Protein AF-A0A5P8PF40-F1 (afdb_monomer)

Radius of gyration: 13.66 Å; Cα contacts (8 Å, |Δi|>4): 38; chains: 1; bounding box: 25×36×34 Å

Organism: Babesia bigemina (NCBI:txid5866)

Mean predicted aligned error: 8.43 Å

Foldseek 3Di:
DVVVQVVLVVVLVVLVPDDLVNQLVVLPPPPCSPVSSVVSVVLSVVSPVSNNPDDDPVPDDPPPDD

Structure (mmCIF, N/CA/C/O backbone):
data_AF-A0A5P8PF40-F1
#
_entry.id   AF-A0A5P8PF40-F1
#
loop_
_atom_site.group_PDB
_atom_site.id
_atom_site.type_symbol
_atom_site.label_atom_id
_atom_site.label_alt_id
_atom_site.label_comp_id
_atom_site.label_asym_id
_atom_site.label_entity_id
_atom_site.label_seq_id
_atom_site.pdbx_PDB_ins_code
_atom_site.Cartn_x
_atom_site.Cartn_y
_atom_site.Cartn_z
_atom_site.occupancy
_atom_site.B_iso_or_equiv
_atom_site.auth_seq_id
_atom_site.auth_comp_id
_atom_site.auth_asym_id
_atom_site.auth_atom_id
_atom_site.pdbx_PDB_model_num
ATOM 1 N N . LEU A 1 1 ? -4.946 -5.207 22.336 1.00 58.16 1 LEU A N 1
ATOM 2 C CA . LEU A 1 1 ? -5.792 -5.695 21.221 1.00 58.16 1 LEU A CA 1
ATOM 3 C C . LEU A 1 1 ? -6.604 -4.543 20.641 1.00 58.16 1 LEU A C 1
ATOM 5 O O . LEU A 1 1 ? -6.549 -4.368 19.437 1.00 58.16 1 LEU A O 1
ATOM 9 N N . GLU A 1 2 ? -7.223 -3.701 21.476 1.00 60.53 2 GLU A N 1
ATOM 10 C CA . GLU A 1 2 ? -7.941 -2.485 21.039 1.00 60.53 2 GLU A CA 1
ATOM 11 C C . GLU A 1 2 ? -7.065 -1.479 20.264 1.00 60.53 2 GLU A C 1
ATOM 13 O O . GLU A 1 2 ? -7.535 -0.855 19.316 1.00 60.53 2 GLU A O 1
ATOM 18 N N . ASP A 1 3 ? -5.778 -1.362 20.605 1.00 69.25 3 ASP A N 1
ATOM 19 C CA . ASP A 1 3 ? -4.866 -0.440 19.912 1.00 69.25 3 ASP A CA 1
ATOM 20 C C . ASP A 1 3 ? -4.563 -0.874 18.468 1.00 69.25 3 ASP A C 1
ATOM 22 O O . ASP A 1 3 ? -4.504 -0.035 17.576 1.00 69.25 3 ASP A O 1
ATOM 26 N N . SER A 1 4 ? -4.417 -2.179 18.205 1.00 67.00 4 SER A N 1
ATOM 27 C CA . SER A 1 4 ? -4.151 -2.687 16.847 1.00 67.00 4 SER A CA 1
ATOM 28 C C . SER A 1 4 ? -5.335 -2.480 15.910 1.00 67.00 4 SER A C 1
ATOM 30 O O . SER A 1 4 ? -5.130 -2.174 14.743 1.00 67.00 4 SER A O 1
ATOM 32 N N . GLU A 1 5 ? -6.558 -2.602 16.421 1.00 73.75 5 GLU A N 1
ATOM 33 C CA . GLU A 1 5 ? -7.780 -2.418 15.634 1.00 73.75 5 GLU A CA 1
ATOM 34 C C . GLU A 1 5 ? -7.996 -0.940 15.267 1.00 73.75 5 GLU A C 1
ATOM 36 O O . GLU A 1 5 ? -8.408 -0.613 14.154 1.00 73.75 5 GLU A O 1
ATOM 41 N N . GLN A 1 6 ? -7.651 -0.025 16.182 1.00 80.12 6 GLN A N 1
ATOM 42 C CA . GLN A 1 6 ? -7.654 1.413 15.904 1.00 80.12 6 GLN A CA 1
ATOM 43 C C . GLN A 1 6 ? -6.564 1.810 14.903 1.00 80.12 6 GLN A C 1
ATOM 45 O O . GLN A 1 6 ? -6.823 2.612 14.007 1.00 80.12 6 GLN A O 1
ATOM 50 N N . ILE A 1 7 ? -5.370 1.221 15.018 1.00 79.69 7 ILE A N 1
ATOM 51 C CA . ILE A 1 7 ? -4.277 1.431 14.059 1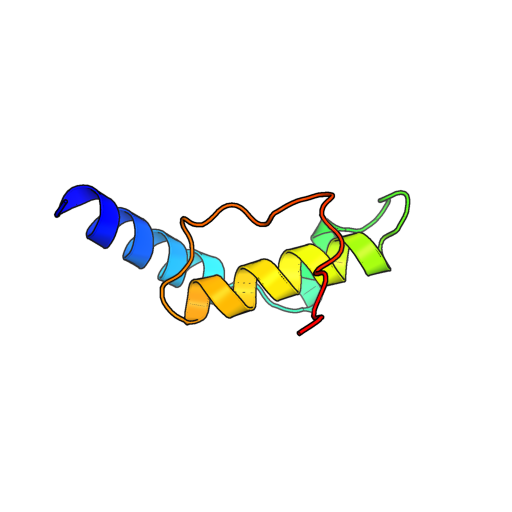.00 79.69 7 ILE A CA 1
ATOM 52 C C . ILE A 1 7 ? -4.683 0.927 12.670 1.00 79.69 7 ILE A C 1
ATOM 54 O O . ILE A 1 7 ? -4.476 1.630 11.686 1.00 79.69 7 ILE A O 1
ATOM 58 N N . GLU A 1 8 ? -5.290 -0.257 12.579 1.00 81.69 8 GLU A N 1
ATOM 59 C CA . GLU A 1 8 ? -5.719 -0.824 11.301 1.00 81.69 8 GLU A CA 1
ATOM 60 C C . GLU A 1 8 ? -6.776 0.047 10.619 1.00 81.69 8 GLU A C 1
ATOM 62 O O . GLU A 1 8 ? -6.625 0.366 9.443 1.00 81.69 8 GLU A O 1
ATOM 67 N N . LYS A 1 9 ? -7.777 0.538 11.358 1.00 81.88 9 LYS A N 1
ATOM 68 C CA . LYS A 1 9 ? -8.762 1.485 10.811 1.00 81.88 9 LYS A CA 1
ATOM 69 C C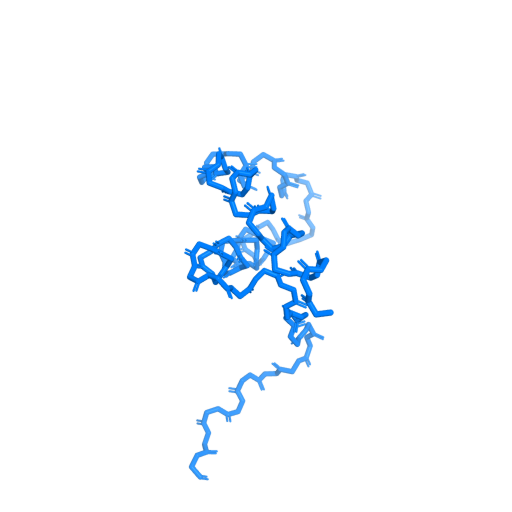 . LYS A 1 9 ? -8.136 2.784 10.315 1.00 81.88 9 LYS A C 1
ATOM 71 O O . LYS A 1 9 ? -8.454 3.219 9.213 1.00 81.88 9 LYS A O 1
ATOM 76 N N . ALA A 1 10 ? -7.234 3.381 11.092 1.00 84.50 10 ALA A N 1
ATOM 77 C CA . ALA A 1 10 ? -6.543 4.598 10.669 1.00 84.50 10 ALA A CA 1
ATOM 78 C C . ALA A 1 10 ? -5.735 4.363 9.379 1.00 84.50 10 ALA A C 1
ATOM 80 O O . ALA A 1 10 ? -5.743 5.188 8.470 1.00 84.50 10 ALA A O 1
ATOM 81 N N . MET A 1 11 ? -5.091 3.199 9.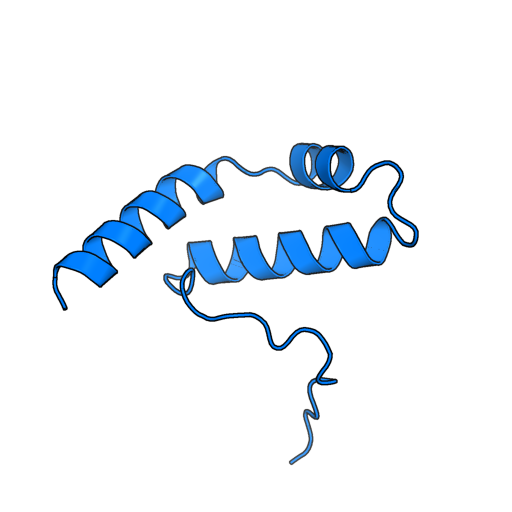254 1.00 83.38 11 MET A N 1
ATOM 82 C CA . MET A 1 11 ? -4.386 2.817 8.030 1.00 83.38 11 MET A CA 1
ATOM 83 C C . MET A 1 11 ? -5.334 2.594 6.848 1.00 83.38 11 MET A C 1
ATOM 85 O O . MET A 1 11 ? -4.993 2.983 5.735 1.00 83.38 11 MET A O 1
ATOM 89 N N . GLN A 1 12 ? -6.510 1.998 7.065 1.00 83.38 12 GLN A N 1
ATOM 90 C CA . GLN A 1 12 ? -7.520 1.816 6.017 1.00 83.38 12 GLN A CA 1
ATOM 91 C C . GLN A 1 12 ? -8.011 3.142 5.440 1.00 83.38 12 GLN A C 1
ATOM 93 O O . GLN A 1 12 ? -8.197 3.240 4.227 1.00 83.38 12 GLN A O 1
ATOM 98 N N . GLU A 1 13 ? -8.218 4.147 6.290 1.00 85.62 13 GLU A N 1
ATOM 99 C CA . GLU A 1 13 ? -8.660 5.479 5.870 1.00 85.62 13 GLU A CA 1
ATOM 100 C C . GLU A 1 13 ? -7.608 6.158 4.984 1.00 85.62 13 GLU A C 1
ATOM 102 O O . GLU A 1 13 ? -7.928 6.594 3.879 1.00 85.62 13 GLU A O 1
ATOM 107 N N . GLU A 1 14 ? -6.344 6.151 5.412 1.00 84.81 14 GLU A N 1
ATOM 108 C CA . GLU A 1 14 ? -5.220 6.709 4.648 1.00 84.81 14 GLU A CA 1
ATOM 109 C C . GLU A 1 14 ? -4.988 5.951 3.327 1.00 84.81 14 GLU A C 1
ATOM 111 O O . GLU A 1 14 ? -4.849 6.547 2.258 1.00 84.81 14 GLU A O 1
ATOM 116 N N . ILE A 1 15 ? -5.009 4.615 3.361 1.00 85.62 15 ILE A N 1
ATOM 117 C CA . ILE A 1 15 ? -4.796 3.766 2.177 1.00 85.62 15 ILE A CA 1
ATOM 118 C C . ILE A 1 15 ? -5.979 3.822 1.203 1.00 85.62 15 ILE A C 1
ATOM 120 O O . ILE A 1 15 ? -5.806 3.629 -0.004 1.00 85.62 15 ILE A O 1
ATOM 124 N N . GLY A 1 16 ? -7.179 4.140 1.689 1.00 81.38 16 GLY A N 1
ATOM 125 C CA . GLY A 1 16 ? -8.350 4.405 0.859 1.00 81.38 16 GLY A 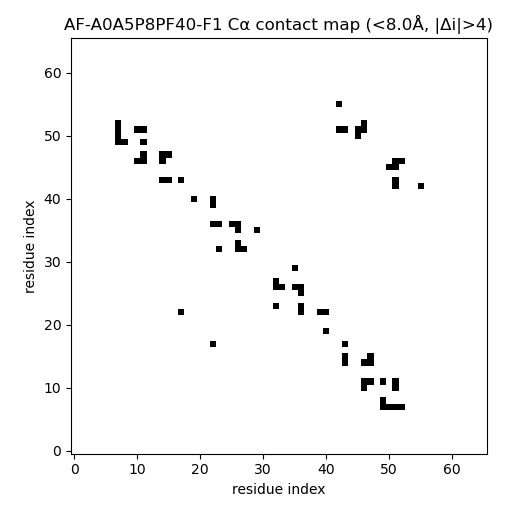CA 1
ATOM 126 C C . GLY A 1 16 ? -8.137 5.534 -0.154 1.00 81.38 16 GLY A C 1
ATOM 127 O O . GLY A 1 16 ? -8.770 5.515 -1.211 1.00 81.38 16 GLY A O 1
ATOM 128 N N . LEU A 1 17 ? -7.220 6.463 0.134 1.00 85.12 17 LEU A N 1
ATOM 129 C CA . LEU A 1 17 ? -6.885 7.609 -0.714 1.00 85.12 17 LEU A CA 1
ATOM 130 C C . LEU A 1 17 ? -5.844 7.284 -1.796 1.00 85.12 17 LEU A C 1
ATOM 132 O O . LEU A 1 17 ? -5.673 8.070 -2.726 1.00 85.12 17 LEU A O 1
ATOM 136 N N . ILE A 1 18 ? -5.163 6.136 -1.703 1.00 87.81 18 ILE A N 1
ATOM 137 C CA . ILE A 1 18 ? -4.158 5.725 -2.687 1.00 87.81 18 ILE A CA 1
ATOM 138 C C . ILE A 1 18 ? -4.862 5.283 -3.977 1.00 87.81 18 ILE A C 1
ATOM 140 O O . ILE A 1 18 ? -5.632 4.315 -3.989 1.00 87.81 18 ILE A O 1
ATOM 144 N N . SER A 1 19 ? -4.579 6.000 -5.066 1.00 88.38 19 SER A N 1
ATOM 145 C CA . SER A 1 19 ? -5.050 5.711 -6.423 1.00 88.38 19 SER A CA 1
ATOM 146 C C . SER A 1 19 ? -3.962 5.034 -7.261 1.00 88.38 19 SER A C 1
ATOM 148 O O . SER A 1 19 ? -2.777 5.107 -6.935 1.00 88.38 19 SER A O 1
ATOM 150 N N . ASP A 1 20 ? -4.349 4.421 -8.382 1.00 85.06 20 ASP A N 1
ATOM 151 C CA . ASP A 1 20 ? -3.396 3.818 -9.326 1.00 85.06 20 ASP A CA 1
ATOM 152 C C . ASP A 1 20 ? -2.391 4.844 -9.881 1.00 85.06 20 ASP A C 1
ATOM 154 O O . ASP A 1 20 ? -1.235 4.509 -10.134 1.00 85.06 20 ASP A O 1
ATOM 158 N N . GLU A 1 21 ? -2.811 6.105 -10.025 1.00 89.31 21 GLU A N 1
ATOM 159 C CA . GLU A 1 21 ? -1.948 7.212 -10.449 1.00 89.31 21 GLU A CA 1
ATOM 160 C C . GLU A 1 21 ? -0.882 7.512 -9.391 1.00 89.31 21 GLU A C 1
ATOM 162 O O . GLU A 1 21 ? 0.306 7.529 -9.707 1.00 89.31 21 GLU A O 1
ATOM 167 N N . SER A 1 22 ? -1.276 7.626 -8.118 1.00 91.25 22 SER A N 1
ATOM 168 C CA . SER A 1 22 ? -0.329 7.821 -7.015 1.00 91.25 22 SER A CA 1
ATOM 169 C C . SER A 1 22 ? 0.636 6.642 -6.871 1.00 91.25 22 SER A C 1
ATOM 171 O O . SER A 1 22 ? 1.811 6.839 -6.576 1.00 91.25 22 SER A O 1
ATOM 173 N N . ILE A 1 23 ? 0.179 5.409 -7.121 1.00 88.88 23 ILE A N 1
ATOM 174 C CA . ILE A 1 23 ? 1.045 4.220 -7.129 1.00 88.88 23 ILE A CA 1
ATOM 175 C C . ILE A 1 23 ? 2.089 4.315 -8.247 1.00 88.88 23 ILE A C 1
ATOM 177 O O . ILE A 1 23 ? 3.264 4.023 -8.017 1.00 88.88 23 ILE A O 1
ATOM 181 N N . ALA A 1 24 ? 1.680 4.728 -9.448 1.00 89.06 24 ALA A N 1
ATOM 182 C CA . ALA A 1 24 ? 2.596 4.914 -10.567 1.00 89.06 24 ALA A CA 1
ATOM 183 C C . ALA A 1 24 ? 3.646 5.995 -10.261 1.00 89.06 24 ALA A C 1
ATOM 185 O O . ALA A 1 24 ? 4.832 5.779 -10.506 1.00 89.06 24 ALA A O 1
ATOM 186 N N . GLU A 1 25 ? 3.238 7.111 -9.650 1.00 92.38 25 GLU A N 1
ATOM 187 C CA . GLU A 1 25 ? 4.150 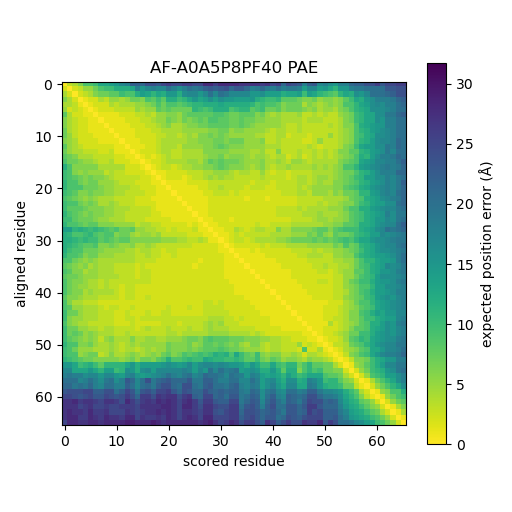8.172 -9.209 1.00 92.38 25 GLU A CA 1
ATOM 188 C C . GLU A 1 25 ? 5.136 7.690 -8.133 1.00 92.38 25 GLU A C 1
ATOM 190 O O . GLU A 1 25 ? 6.330 7.973 -8.225 1.00 92.38 25 GLU A O 1
ATOM 195 N N . MET A 1 26 ? 4.672 6.915 -7.144 1.00 89.25 26 MET A N 1
ATOM 196 C CA . MET A 1 26 ? 5.523 6.344 -6.088 1.00 89.25 26 MET A CA 1
ATOM 197 C C . MET A 1 26 ? 6.585 5.380 -6.628 1.00 89.25 26 MET A C 1
ATOM 199 O O . MET A 1 26 ? 7.646 5.224 -6.022 1.00 89.25 26 MET A O 1
ATOM 203 N N . CYS A 1 27 ? 6.294 4.714 -7.744 1.00 91.88 27 CYS A N 1
ATOM 204 C CA . CYS A 1 27 ? 7.178 3.726 -8.347 1.00 91.88 27 CYS A CA 1
ATOM 205 C C . CYS A 1 27 ? 8.097 4.291 -9.428 1.00 91.88 27 CYS A C 1
ATOM 207 O O . CYS A 1 27 ? 9.006 3.575 -9.859 1.00 91.88 27 CYS A O 1
ATOM 209 N N . LEU A 1 28 ? 7.907 5.547 -9.836 1.00 92.81 28 LEU A N 1
ATOM 210 C CA . LEU A 1 28 ? 8.689 6.186 -10.886 1.00 92.81 28 LEU A CA 1
ATOM 211 C C . LEU A 1 28 ? 10.191 6.182 -10.551 1.00 92.81 28 LEU A C 1
ATOM 213 O O . LEU A 1 28 ? 10.612 6.601 -9.472 1.00 92.81 28 LEU A O 1
ATOM 217 N N . GLY A 1 29 ? 11.019 5.710 -11.483 1.00 88.81 29 GLY A N 1
ATOM 218 C CA . GLY A 1 29 ? 12.469 5.593 -11.302 1.00 88.81 29 GLY A CA 1
ATOM 219 C C . GLY A 1 29 ? 12.918 4.340 -10.542 1.00 88.81 29 GLY A C 1
ATOM 220 O O . GLY A 1 29 ? 14.117 4.160 -10.306 1.00 88.81 29 GLY A O 1
ATOM 221 N N . SER A 1 30 ? 11.991 3.447 -10.185 1.00 90.00 30 SER A N 1
ATOM 222 C CA . SER A 1 30 ? 12.333 2.124 -9.661 1.00 90.00 30 SER A CA 1
ATOM 223 C C . SER A 1 30 ? 12.969 1.254 -10.744 1.00 90.00 30 SER A C 1
ATOM 225 O O . SER A 1 30 ? 12.657 1.358 -11.926 1.00 90.00 30 SER A O 1
ATOM 227 N N . LYS A 1 31 ? 13.830 0.314 -10.334 1.00 89.75 31 LYS A N 1
ATOM 228 C CA . LYS A 1 31 ? 14.463 -0.654 -11.251 1.00 89.75 31 LYS A CA 1
ATOM 229 C C . LYS A 1 31 ? 13.440 -1.496 -12.033 1.00 89.75 31 LYS A C 1
ATOM 231 O O . LYS A 1 31 ? 13.739 -1.939 -13.138 1.00 89.75 31 LYS A O 1
ATOM 236 N N . ASP A 1 32 ? 12.275 -1.733 -11.434 1.00 90.38 32 ASP A N 1
ATOM 237 C CA . ASP A 1 32 ? 11.133 -2.422 -12.032 1.00 90.38 32 ASP A CA 1
ATOM 238 C C . ASP A 1 32 ? 9.839 -1.749 -11.545 1.00 90.38 32 ASP A C 1
ATOM 240 O O . ASP A 1 32 ? 9.297 -2.077 -10.485 1.00 90.38 32 ASP A O 1
ATOM 244 N N . GLU A 1 33 ? 9.395 -0.735 -12.290 1.00 89.25 33 GLU A N 1
ATOM 245 C CA . GLU A 1 33 ? 8.222 0.081 -11.954 1.00 89.25 33 GLU A CA 1
ATOM 246 C C . GLU A 1 33 ? 6.933 -0.750 -11.946 1.00 89.25 33 GLU A C 1
ATOM 248 O O . GLU A 1 33 ? 6.086 -0.568 -11.074 1.00 89.25 33 GLU A O 1
ATOM 253 N N . HIS A 1 34 ? 6.811 -1.722 -12.856 1.00 87.62 34 HIS A N 1
ATOM 254 C CA . HIS A 1 34 ? 5.659 -2.621 -12.913 1.00 87.62 34 HIS A CA 1
ATOM 255 C C . HIS A 1 34 ? 5.584 -3.526 -11.684 1.00 87.62 34 HIS A C 1
ATOM 257 O O . HIS A 1 34 ? 4.511 -3.692 -11.099 1.00 87.62 34 HIS A O 1
ATOM 263 N N . HIS A 1 35 ? 6.713 -4.103 -11.268 1.00 88.38 35 HIS A N 1
ATOM 264 C CA . HIS A 1 35 ? 6.756 -4.931 -10.070 1.00 88.38 35 HIS A CA 1
ATOM 265 C C . HIS A 1 35 ? 6.511 -4.111 -8.796 1.00 88.38 35 HIS A C 1
ATOM 267 O O . HIS A 1 35 ? 5.794 -4.571 -7.906 1.00 88.38 35 HIS A O 1
ATOM 273 N N . CYS A 1 36 ? 7.049 -2.889 -8.722 1.00 90.00 36 CYS A N 1
ATOM 274 C CA . CYS A 1 36 ? 6.762 -1.946 -7.641 1.00 90.00 36 CYS A CA 1
ATOM 275 C C . CYS A 1 36 ? 5.260 -1.635 -7.561 1.00 90.00 36 CYS A C 1
ATOM 277 O O . CYS A 1 36 ? 4.641 -1.858 -6.518 1.00 90.00 36 CYS A O 1
ATOM 279 N N . ALA A 1 37 ? 4.656 -1.217 -8.678 1.00 89.94 37 ALA A N 1
ATOM 280 C CA . ALA A 1 37 ? 3.249 -0.841 -8.723 1.00 89.94 37 ALA A CA 1
ATOM 281 C C . ALA A 1 37 ? 2.348 -2.024 -8.350 1.00 89.94 37 ALA A C 1
ATOM 283 O O . ALA A 1 37 ? 1.412 -1.877 -7.568 1.00 89.94 37 ALA A O 1
ATOM 284 N N . SER A 1 38 ? 2.682 -3.227 -8.830 1.00 88.81 38 SER A N 1
ATOM 285 C CA . SER A 1 38 ? 1.955 -4.450 -8.487 1.00 88.81 38 SER A CA 1
ATOM 286 C C . SER A 1 38 ? 2.019 -4.790 -6.995 1.00 88.81 38 SER A C 1
ATOM 288 O O . SER A 1 38 ? 1.028 -5.289 -6.463 1.00 88.81 38 SER A O 1
ATOM 290 N N . GLN A 1 39 ? 3.152 -4.567 -6.321 1.00 88.25 39 GLN A N 1
ATOM 291 C CA . GLN A 1 39 ? 3.271 -4.839 -4.885 1.00 88.25 39 GLN A CA 1
ATOM 292 C C . GLN A 1 39 ? 2.482 -3.828 -4.052 1.00 88.25 39 GLN A C 1
ATOM 294 O O . GLN A 1 39 ? 1.751 -4.226 -3.146 1.00 88.25 39 GLN A O 1
ATOM 299 N N . ILE A 1 40 ? 2.566 -2.540 -4.394 1.00 88.19 40 ILE A N 1
ATOM 300 C CA . ILE A 1 40 ? 1.803 -1.499 -3.697 1.00 88.19 40 ILE A CA 1
ATOM 301 C C . ILE A 1 40 ? 0.300 -1.716 -3.912 1.00 88.19 40 ILE A C 1
ATOM 303 O O . ILE A 1 40 ? -0.454 -1.713 -2.943 1.00 88.19 40 ILE A O 1
ATOM 307 N N . ALA A 1 41 ? -0.144 -1.999 -5.140 1.00 89.38 41 ALA A N 1
ATOM 308 C CA . ALA A 1 41 ? -1.551 -2.279 -5.427 1.00 89.38 41 ALA A CA 1
ATOM 309 C C . ALA A 1 41 ? -2.077 -3.501 -4.652 1.00 89.38 41 ALA A C 1
ATOM 311 O O . ALA A 1 41 ? -3.176 -3.457 -4.095 1.00 89.38 41 ALA A O 1
ATOM 312 N N . ALA A 1 42 ? -1.286 -4.578 -4.558 1.00 87.56 42 ALA A N 1
ATOM 313 C CA . ALA A 1 42 ? -1.648 -5.759 -3.776 1.00 87.56 42 ALA A CA 1
ATOM 314 C C . ALA A 1 42 ? -1.788 -5.439 -2.278 1.00 87.56 42 ALA A C 1
ATOM 316 O O . ALA A 1 42 ? -2.744 -5.884 -1.640 1.00 87.56 42 ALA A O 1
ATOM 317 N N . TYR A 1 43 ? -0.871 -4.639 -1.732 1.00 86.94 43 TYR A N 1
ATOM 318 C CA . TYR A 1 43 ? -0.939 -4.168 -0.352 1.00 86.94 43 TYR A CA 1
ATOM 319 C C . TYR A 1 43 ? -2.176 -3.295 -0.093 1.00 86.94 43 TYR A C 1
ATOM 321 O O . TYR A 1 43 ? -2.921 -3.554 0.855 1.00 86.94 43 TYR A O 1
ATOM 329 N N . VAL A 1 44 ? -2.452 -2.322 -0.969 1.00 88.38 44 VAL A N 1
ATOM 330 C CA . VAL A 1 44 ? -3.630 -1.442 -0.882 1.00 88.38 44 VAL A CA 1
ATOM 331 C C . VAL A 1 44 ? -4.927 -2.252 -0.886 1.00 88.38 44 VAL A C 1
ATOM 333 O O . VAL A 1 44 ? -5.801 -2.015 -0.052 1.00 88.38 44 VAL A O 1
ATOM 336 N N . ALA A 1 45 ? -5.048 -3.230 -1.788 1.00 87.56 45 ALA A N 1
ATOM 337 C CA . ALA A 1 45 ? -6.232 -4.080 -1.887 1.00 87.56 45 ALA A CA 1
ATOM 338 C C . ALA A 1 45 ? -6.497 -4.860 -0.590 1.00 87.56 45 ALA A C 1
ATOM 340 O O . ALA A 1 45 ? -7.615 -4.840 -0.085 1.00 87.56 45 ALA A O 1
ATOM 341 N N . ARG A 1 46 ? -5.469 -5.482 0.000 1.00 85.00 46 ARG A N 1
ATOM 342 C CA . ARG A 1 46 ? -5.628 -6.215 1.267 1.00 85.00 46 ARG A CA 1
ATOM 343 C C . ARG A 1 46 ? -5.919 -5.301 2.444 1.00 85.00 46 ARG A C 1
ATOM 345 O O . ARG A 1 46 ? -6.717 -5.651 3.307 1.00 85.00 46 ARG A O 1
ATOM 352 N N . CYS A 1 47 ? -5.296 -4.128 2.489 1.00 86.81 47 CYS A N 1
ATOM 353 C CA . CYS A 1 47 ? -5.574 -3.194 3.564 1.00 86.81 47 CYS A CA 1
ATOM 354 C C . CYS A 1 47 ? -7.040 -2.732 3.530 1.00 86.81 47 CYS A C 1
ATOM 356 O O . CYS A 1 47 ? -7.706 -2.745 4.562 1.00 86.81 47 CYS A O 1
ATOM 358 N N . LYS A 1 48 ? -7.613 -2.477 2.345 1.00 84.19 48 LYS A N 1
ATOM 359 C CA . LYS A 1 48 ? -9.053 -2.184 2.198 1.00 84.19 48 LYS A CA 1
ATOM 360 C C . LYS A 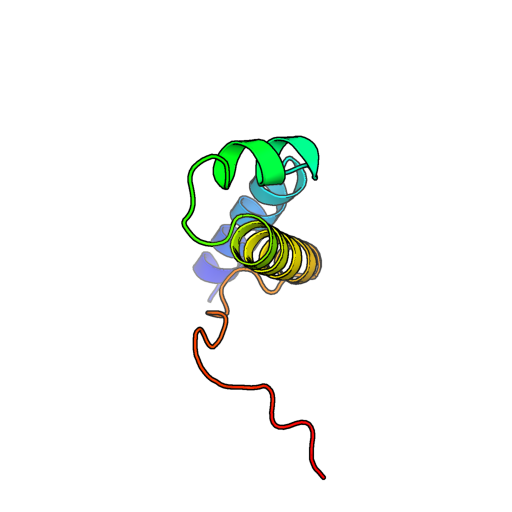1 48 ? -9.968 -3.296 2.742 1.00 84.19 48 LYS A C 1
ATOM 362 O O . LYS A 1 48 ? -11.088 -3.003 3.142 1.00 84.19 48 LYS A O 1
ATOM 367 N N . GLU A 1 49 ? -9.489 -4.536 2.829 1.00 85.50 49 GLU A N 1
ATOM 368 C CA . GLU A 1 49 ? -10.209 -5.680 3.414 1.00 85.50 49 GLU A CA 1
ATOM 369 C C . GLU A 1 49 ? -9.983 -5.859 4.930 1.00 85.50 49 GLU A C 1
ATOM 371 O O . GLU A 1 49 ? -10.528 -6.787 5.522 1.00 85.50 49 GLU A O 1
ATOM 376 N N . GLY A 1 50 ? -9.212 -4.977 5.574 1.00 82.19 50 GLY A N 1
ATOM 377 C CA . GLY A 1 50 ? -8.905 -5.057 7.010 1.00 82.19 50 GLY A CA 1
ATOM 378 C C . GLY A 1 50 ? -7.720 -5.967 7.298 1.00 82.19 50 GLY A C 1
ATOM 379 O O . GLY A 1 50 ? -7.733 -6.724 8.261 1.00 82.19 50 GLY A O 1
ATOM 380 N N . ASN A 1 51 ? -6.736 -5.958 6.397 1.00 83.31 51 ASN A N 1
ATOM 381 C CA . ASN A 1 51 ? -5.513 -6.736 6.518 1.00 83.31 51 ASN A CA 1
ATOM 382 C C . ASN A 1 51 ? -4.281 -5.863 6.217 1.00 83.31 51 ASN A C 1
ATOM 384 O O . ASN A 1 51 ? -3.452 -6.183 5.360 1.00 83.31 51 ASN A O 1
ATOM 388 N N . CYS A 1 52 ? -4.201 -4.709 6.883 1.00 82.06 52 CYS A N 1
ATOM 389 C CA . CYS A 1 52 ? -3.158 -3.698 6.662 1.00 82.06 52 CYS A CA 1
ATOM 390 C C . CYS A 1 52 ? -1.859 -4.030 7.403 1.00 82.06 52 CYS A C 1
ATOM 392 O O . CYS A 1 52 ? -0.780 -3.594 7.009 1.00 82.06 52 CYS A O 1
ATOM 394 N N . LEU A 1 53 ? -1.963 -4.790 8.495 1.00 76.62 53 LEU A N 1
ATOM 395 C CA . LEU A 1 53 ? -0.851 -5.060 9.409 1.00 76.62 53 LEU A CA 1
ATOM 396 C C . LEU A 1 53 ? -0.080 -6.340 9.073 1.00 76.62 53 LEU A C 1
ATOM 398 O O . LEU A 1 53 ? 0.960 -6.617 9.676 1.00 76.62 53 LEU A O 1
ATOM 402 N N . THR A 1 54 ? -0.559 -7.121 8.105 1.00 74.88 54 THR A N 1
ATOM 403 C CA . THR A 1 54 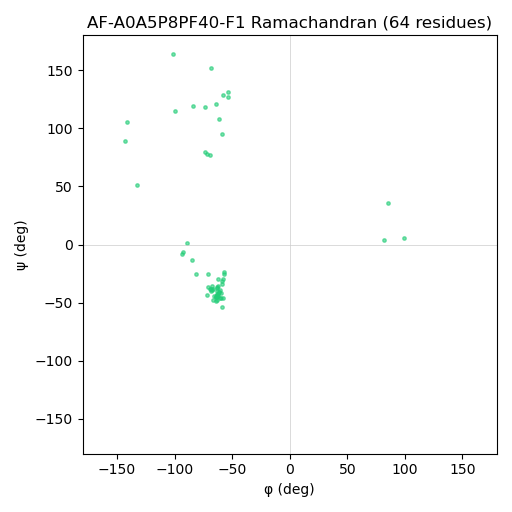? 0.146 -8.323 7.668 1.00 74.88 54 THR A CA 1
ATOM 404 C C . THR A 1 54 ? 1.206 -7.952 6.646 1.00 74.88 54 THR A C 1
ATOM 406 O O . THR A 1 54 ? 0.916 -7.437 5.565 1.00 74.88 54 THR A O 1
ATOM 409 N N . ILE A 1 55 ? 2.454 -8.248 6.996 1.00 63.38 55 ILE A N 1
ATOM 410 C CA . ILE A 1 55 ? 3.602 -8.071 6.113 1.00 63.38 55 ILE A CA 1
ATOM 411 C C . ILE A 1 55 ? 3.429 -9.001 4.912 1.00 63.38 55 ILE A C 1
ATOM 413 O O . ILE A 1 55 ? 3.347 -10.224 5.069 1.00 63.38 55 ILE A O 1
ATOM 417 N N . ASP A 1 56 ? 3.398 -8.421 3.711 1.00 60.34 56 ASP A N 1
ATOM 418 C CA . ASP A 1 56 ? 3.555 -9.192 2.484 1.00 60.34 56 ASP A CA 1
ATOM 419 C C . ASP A 1 56 ? 4.830 -10.011 2.579 1.00 60.34 56 ASP A C 1
ATOM 421 O O . ASP A 1 56 ? 5.885 -9.485 2.929 1.00 60.34 56 ASP A O 1
ATOM 425 N N . ALA A 1 57 ? 4.761 -11.302 2.266 1.00 58.25 57 ALA A N 1
ATOM 426 C CA . ALA A 1 57 ? 5.952 -12.132 2.195 1.00 58.25 57 ALA A CA 1
ATOM 427 C C . ALA A 1 57 ? 6.802 -11.702 0.984 1.00 58.25 57 ALA A C 1
ATOM 429 O O . ALA A 1 57 ? 6.799 -12.357 -0.058 1.00 58.25 57 ALA A O 1
ATOM 430 N N . VAL A 1 58 ? 7.526 -10.587 1.113 1.00 47.97 58 VAL A N 1
ATOM 431 C CA . VAL A 1 58 ? 8.449 -10.075 0.104 1.00 47.97 58 VAL A CA 1
ATOM 432 C C . VAL A 1 58 ? 9.527 -11.141 -0.094 1.00 47.97 58 VAL A C 1
ATOM 434 O O . VAL A 1 58 ? 10.336 -11.405 0.794 1.00 47.97 58 VAL A O 1
ATOM 437 N N . GLY A 1 59 ? 9.489 -11.819 -1.243 1.00 46.88 59 GLY A N 1
ATOM 438 C CA . GLY A 1 59 ? 10.463 -12.846 -1.618 1.00 46.88 59 GLY A CA 1
ATOM 439 C C . GLY A 1 59 ? 10.049 -14.306 -1.411 1.00 46.88 59 GLY A C 1
ATOM 440 O O . GLY A 1 59 ? 10.872 -15.184 -1.672 1.00 46.88 59 GLY A O 1
ATOM 441 N N . LYS A 1 60 ? 8.806 -14.621 -1.015 1.00 44.38 60 LYS A N 1
ATOM 442 C CA . LYS A 1 60 ? 8.296 -15.992 -1.189 1.00 44.38 60 LYS A CA 1
ATOM 443 C C . LYS A 1 60 ? 7.413 -16.055 -2.432 1.00 44.38 60 LYS A C 1
ATOM 445 O O . LYS A 1 60 ? 6.349 -15.436 -2.422 1.00 44.38 60 LYS A O 1
ATOM 450 N N . PRO A 1 61 ? 7.789 -16.803 -3.491 1.00 46.06 61 PRO A N 1
ATOM 451 C CA . PRO A 1 61 ? 6.811 -17.160 -4.503 1.00 46.06 61 PRO A CA 1
ATOM 452 C C .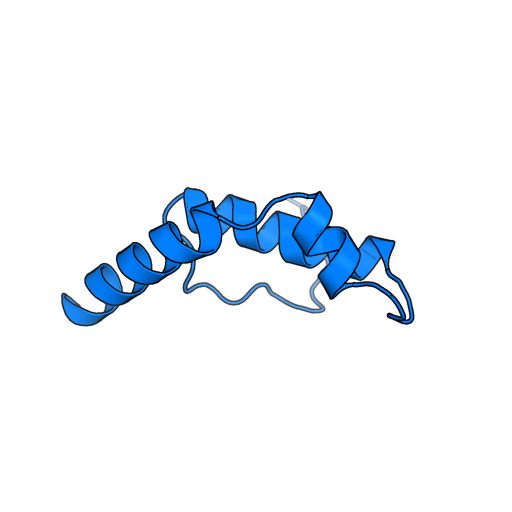 PRO A 1 61 ? 5.649 -17.814 -3.764 1.00 46.06 61 PRO A C 1
ATOM 454 O O . PRO A 1 61 ? 5.854 -18.709 -2.939 1.00 46.06 61 PRO A O 1
ATOM 457 N N . GLN A 1 62 ? 4.445 -17.305 -4.004 1.00 47.28 62 GLN A N 1
ATOM 458 C CA . GLN A 1 62 ? 3.228 -17.949 -3.555 1.00 47.28 62 GLN A CA 1
ATOM 459 C C . GLN A 1 62 ? 3.225 -19.333 -4.192 1.00 47.28 62 GLN A C 1
ATOM 461 O O . GLN A 1 62 ? 2.843 -19.497 -5.349 1.00 47.28 62 GLN A O 1
ATOM 466 N N . ASN A 1 63 ? 3.713 -20.325 -3.455 1.00 42.47 63 ASN A N 1
ATOM 467 C CA . ASN A 1 63 ? 3.592 -21.711 -3.839 1.00 42.47 63 ASN A CA 1
ATOM 468 C C . ASN A 1 63 ? 2.122 -22.063 -3.597 1.00 42.47 63 ASN A C 1
ATOM 470 O O . ASN A 1 63 ? 1.743 -22.585 -2.554 1.00 42.47 63 ASN A O 1
ATOM 474 N N . LYS A 1 64 ? 1.269 -21.660 -4.545 1.00 44.31 64 LYS A N 1
ATOM 475 C CA . LYS A 1 64 ? -0.061 -22.223 -4.731 1.00 44.31 64 LYS A CA 1
ATOM 476 C C . LYS A 1 64 ? 0.136 -23.623 -5.314 1.00 44.31 64 LYS A C 1
ATOM 478 O O . LYS A 1 64 ? 0.007 -23.830 -6.513 1.00 44.31 64 LYS A O 1
ATOM 483 N N . ALA A 1 65 ? 0.495 -24.559 -4.454 1.00 39.53 65 ALA A N 1
ATOM 484 C CA . ALA A 1 65 ? 0.369 -25.995 -4.661 1.00 39.53 65 ALA A CA 1
ATOM 485 C C . ALA A 1 65 ? -0.043 -26.530 -3.281 1.00 39.53 65 ALA A C 1
ATOM 487 O O . ALA A 1 65 ? 0.648 -26.253 -2.303 1.00 39.53 65 ALA A O 1
ATOM 488 N N . TYR A 1 66 ? -1.314 -26.905 -3.105 1.00 38.09 66 TYR A N 1
ATOM 489 C CA . TYR A 1 66 ? -1.754 -28.306 -3.177 1.00 38.09 66 TYR A CA 1
ATOM 490 C C . TYR A 1 66 ? -0.884 -29.229 -2.326 1.00 38.09 66 TYR A C 1
ATOM 492 O O . TYR A 1 66 ? 0.291 -29.435 -2.699 1.00 38.09 66 TYR A O 1
#

pLDDT: mean 77.89, std 15.79, range [38.09, 92.81]

Secondary structure (DSSP, 8-state):
-HHHHHHHHHHHHHHHT--HHHHHHHHTT-TTHHHHHHHHHHHHHHHHTT--SSPP-TT-------

Sequence (66 aa):
LEDSEQIEKAMQEEIGLISDESIAEMCLGSKDEHHCASQIAAYVARCKEGNCLTIDAVGKPQNKAY

Solvent-accessible surface area (backbone atoms only — not comparable to full-atom values): 4059 Å² tot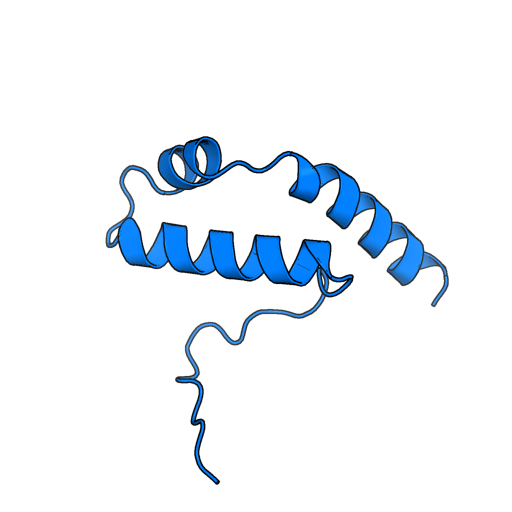al; per-residue (Å²): 111,72,65,59,56,54,51,44,51,56,48,30,59,60,47,68,70,66,43,74,66,56,38,50,61,74,20,63,91,48,100,50,38,68,62,44,31,52,51,52,51,53,50,46,56,39,17,71,73,76,46,62,85,63,77,74,66,84,87,58,79,82,75,89,63,135

InterPro domains:
  IPR004318 Rhoptry-associated protein 1 [PF03085] (17-58)